Protein AF-A0AA39IAV8-F1 (afdb_monomer_lite)

pLDDT: mean 82.34, std 15.69, range [35.41, 95.0]

Radius of gyration: 22.96 Å; chains: 1; bounding box: 70×36×54 Å

Structure (mmCIF, N/CA/C/O backbone):
data_AF-A0AA39IAV8-F1
#
_entry.id   AF-A0AA39IAV8-F1
#
loop_
_atom_site.group_PDB
_atom_site.id
_atom_site.type_symbol
_atom_site.label_atom_id
_atom_site.label_alt_id
_atom_site.label_comp_id
_atom_site.label_asym_id
_atom_site.label_entity_id
_atom_site.label_seq_id
_atom_site.pdbx_PDB_ins_code
_atom_site.Cartn_x
_atom_site.Cartn_y
_atom_site.Cartn_z
_atom_site.occupancy
_atom_site.B_iso_or_equiv
_atom_site.auth_seq_id
_atom_site.auth_comp_id
_atom_site.auth_asym_id
_atom_site.auth_atom_id
_atom_site.pdbx_PDB_model_num
ATOM 1 N N . MET A 1 1 ? -59.162 -22.728 32.630 1.00 46.09 1 MET A N 1
ATOM 2 C CA . MET A 1 1 ? -57.953 -23.500 32.256 1.00 46.09 1 MET A CA 1
ATOM 3 C C . MET A 1 1 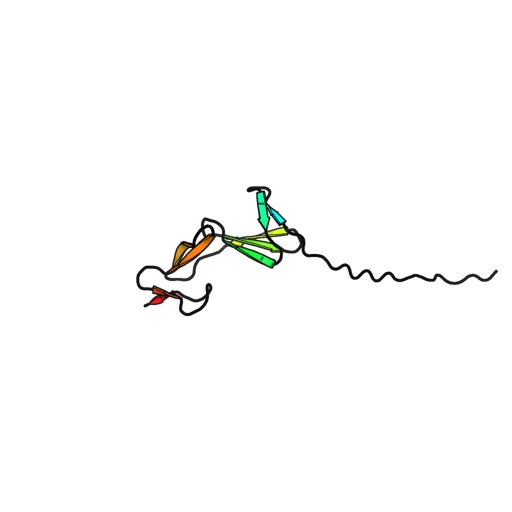? -57.952 -23.666 30.742 1.00 46.09 1 MET A C 1
ATOM 5 O O . MET A 1 1 ? -59.046 -23.744 30.200 1.00 46.09 1 MET A O 1
ATOM 9 N N . ASN A 1 2 ? -56.759 -23.684 30.124 1.00 35.41 2 ASN A N 1
ATOM 10 C CA . ASN A 1 2 ? -56.418 -23.626 28.679 1.00 35.41 2 ASN A CA 1
ATOM 11 C C . ASN A 1 2 ? -56.028 -22.193 28.265 1.00 35.41 2 ASN A C 1
ATOM 13 O O . ASN A 1 2 ? -56.894 -21.395 27.944 1.00 35.41 2 ASN A O 1
ATOM 17 N N . SER A 1 3 ? -54.793 -21.707 28.433 1.00 50.12 3 SER A N 1
ATOM 18 C CA . SER A 1 3 ? -53.444 -22.275 28.230 1.00 50.12 3 SER A CA 1
ATOM 19 C C . SER A 1 3 ? -53.125 -22.614 26.770 1.00 50.12 3 SER A C 1
ATOM 21 O O . SER A 1 3 ? -53.843 -23.404 26.167 1.00 50.12 3 SER A O 1
ATOM 23 N N . PHE A 1 4 ? -51.979 -22.083 26.313 1.00 48.44 4 PHE A N 1
ATOM 24 C CA . PHE A 1 4 ? -51.270 -22.282 25.034 1.00 48.44 4 PHE A CA 1
ATOM 25 C C . PHE A 1 4 ? -51.824 -21.485 23.834 1.00 48.44 4 PHE A C 1
ATOM 27 O O . PHE A 1 4 ? -53.003 -21.548 23.539 1.00 48.44 4 PHE A O 1
ATOM 34 N N . ALA A 1 5 ? -51.053 -20.715 23.068 1.00 49.31 5 ALA A N 1
ATOM 35 C CA . ALA A 1 5 ? -49.616 -20.505 23.050 1.00 49.31 5 ALA A CA 1
ATOM 36 C C . ALA A 1 5 ? -49.304 -19.165 22.361 1.00 49.31 5 ALA A C 1
ATOM 38 O O . ALA A 1 5 ? -49.856 -18.845 21.313 1.00 49.31 5 ALA A O 1
ATOM 39 N N . LEU A 1 6 ? -48.409 -18.408 22.999 1.00 46.72 6 LEU A N 1
ATOM 40 C CA . LEU A 1 6 ? -47.360 -17.582 22.405 1.00 46.72 6 LEU A CA 1
ATOM 41 C C . LEU A 1 6 ? -47.409 -17.396 20.873 1.00 46.72 6 LEU A C 1
ATOM 43 O O . LEU A 1 6 ? -46.846 -18.187 20.117 1.00 46.72 6 LEU A O 1
ATOM 47 N N . LEU A 1 7 ? -47.938 -16.252 20.436 1.00 50.97 7 LEU A N 1
ATOM 48 C CA . LEU A 1 7 ? -47.481 -15.602 19.209 1.00 50.97 7 LEU A CA 1
ATOM 49 C C . LEU A 1 7 ? -46.079 -15.040 19.479 1.00 50.97 7 LEU A C 1
ATOM 51 O O . LEU A 1 7 ? -45.910 -13.862 19.795 1.00 50.97 7 LEU A O 1
ATOM 55 N N . VAL A 1 8 ? -45.064 -15.904 19.395 1.00 53.25 8 VAL A N 1
ATOM 56 C CA . VAL A 1 8 ? -43.690 -15.457 19.165 1.00 53.25 8 VAL A CA 1
ATOM 57 C C . VAL A 1 8 ? -43.692 -14.851 17.768 1.00 53.25 8 VAL A C 1
ATOM 59 O O . VAL A 1 8 ? -43.543 -15.550 16.767 1.00 53.25 8 VAL A O 1
ATOM 62 N N . PHE A 1 9 ? -43.905 -13.537 17.700 1.00 51.09 9 PHE A N 1
ATOM 63 C CA . PHE A 1 9 ? -43.447 -12.743 16.574 1.00 51.09 9 PHE A CA 1
ATOM 64 C C . PHE A 1 9 ? -41.936 -12.922 16.533 1.00 51.09 9 PHE A C 1
ATOM 66 O O . PHE A 1 9 ? -41.183 -12.246 17.234 1.00 51.09 9 PHE A O 1
ATOM 73 N N . CYS A 1 10 ? -41.508 -13.914 15.757 1.00 47.22 10 CYS A N 1
ATOM 74 C CA . CYS A 1 10 ? -40.132 -14.090 15.362 1.00 47.22 10 CYS A CA 1
ATOM 75 C C . CYS A 1 10 ? -39.817 -12.883 14.481 1.00 47.22 10 CYS A C 1
ATOM 77 O O . CYS A 1 10 ? -39.962 -12.919 13.262 1.00 47.22 10 CYS A O 1
ATOM 79 N N . ALA A 1 11 ? -39.464 -11.774 15.128 1.00 53.00 11 ALA A N 1
ATOM 80 C CA . ALA A 1 11 ? -38.735 -10.694 14.512 1.00 53.00 11 ALA A CA 1
ATOM 81 C C . ALA A 1 11 ? -37.401 -11.306 14.088 1.00 53.00 11 ALA A C 1
ATOM 83 O O . ALA A 1 11 ? -36.409 -11.259 14.811 1.00 53.00 11 ALA A O 1
ATOM 84 N N . THR A 1 12 ? -37.389 -11.944 12.920 1.00 56.91 12 THR A N 1
ATOM 85 C CA . THR A 1 12 ? -36.168 -12.187 12.172 1.00 56.91 12 THR A CA 1
ATOM 86 C C . THR A 1 12 ? -35.694 -10.813 11.720 1.00 56.91 12 THR A C 1
ATOM 88 O O . THR A 1 12 ? -35.853 -10.429 10.562 1.00 56.91 12 THR A O 1
ATOM 91 N N . LEU A 1 13 ? -35.160 -10.027 12.663 1.00 54.69 13 LEU A N 1
ATOM 92 C CA . LEU A 1 13 ? -34.184 -9.017 12.321 1.00 54.69 13 LEU A CA 1
ATOM 93 C C . LEU A 1 13 ? -33.053 -9.816 11.686 1.00 54.69 13 LEU A C 1
ATOM 95 O O . LEU A 1 13 ? -32.227 -10.417 12.371 1.00 54.69 13 LEU A O 1
ATOM 99 N N . ALA A 1 14 ? -33.057 -9.855 10.357 1.00 57.62 14 ALA A N 1
ATOM 100 C CA . ALA A 1 14 ? -31.819 -9.920 9.624 1.00 57.62 14 ALA A CA 1
ATOM 101 C C . ALA A 1 14 ? -30.969 -8.791 10.207 1.00 57.62 14 ALA A C 1
ATOM 103 O O . ALA A 1 14 ? -31.221 -7.612 9.952 1.00 57.62 14 ALA A O 1
ATOM 104 N N . VAL A 1 15 ? -30.043 -9.143 11.097 1.00 56.44 15 VAL A N 1
ATOM 105 C CA . VAL A 1 15 ? -28.994 -8.229 11.514 1.00 56.44 15 VAL A CA 1
ATOM 106 C C . VAL A 1 15 ? -28.161 -8.064 10.256 1.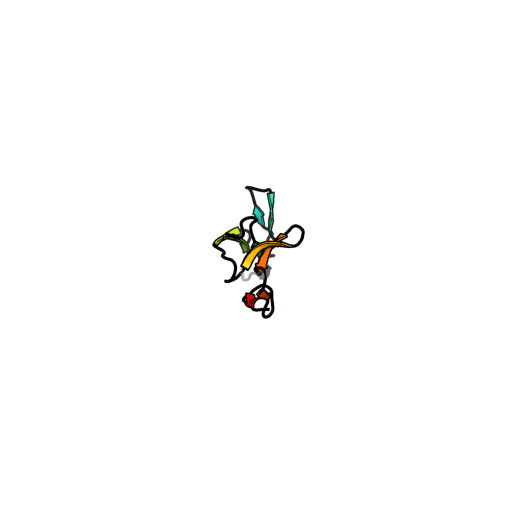00 56.44 15 VAL A C 1
ATOM 108 O O . VAL A 1 15 ? -27.258 -8.847 9.978 1.00 56.44 15 VAL A O 1
ATOM 111 N N . PHE A 1 16 ? -28.539 -7.091 9.431 1.00 53.56 16 PHE A N 1
ATOM 112 C CA . PHE A 1 16 ? -27.629 -6.508 8.472 1.00 53.56 16 PHE A CA 1
ATOM 113 C C . PHE A 1 16 ? -26.501 -5.961 9.334 1.00 53.56 16 PHE A C 1
ATOM 115 O O . PHE A 1 16 ? -26.643 -4.907 9.955 1.00 53.56 16 PHE A O 1
ATOM 122 N N . VAL A 1 17 ? -25.424 -6.735 9.469 1.00 59.09 17 VAL A N 1
ATOM 123 C CA . VAL A 1 17 ? -24.182 -6.252 10.057 1.00 59.09 17 VAL A CA 1
ATOM 124 C C . VAL A 1 17 ? -23.696 -5.203 9.070 1.00 59.09 17 VAL A C 1
ATOM 126 O O . VAL A 1 17 ? -23.022 -5.509 8.091 1.00 59.09 17 VAL A O 1
ATOM 129 N N . ALA A 1 18 ? -24.173 -3.970 9.239 1.00 61.06 18 ALA A N 1
ATOM 130 C CA . ALA A 1 18 ? -23.667 -2.835 8.502 1.00 61.06 18 ALA A CA 1
ATOM 131 C C . ALA A 1 18 ? -22.180 -2.796 8.829 1.00 61.06 18 ALA A C 1
ATOM 133 O O . ALA A 1 18 ? -21.813 -2.599 9.987 1.00 61.06 18 ALA A O 1
ATOM 134 N N . ALA A 1 19 ? -21.343 -3.090 7.837 1.00 72.25 19 ALA A N 1
ATOM 135 C CA . ALA A 1 19 ? -19.909 -3.106 8.031 1.00 72.25 19 ALA A CA 1
ATOM 136 C C . ALA A 1 19 ? -19.507 -1.726 8.581 1.00 72.25 19 ALA A C 1
ATOM 138 O O . ALA A 1 19 ? -19.792 -0.695 7.967 1.00 72.25 19 ALA A O 1
ATOM 139 N N . THR A 1 20 ? -18.963 -1.692 9.796 1.00 84.94 20 THR A N 1
ATOM 140 C CA . THR A 1 20 ? -18.708 -0.438 10.508 1.00 84.94 20 THR A CA 1
ATOM 141 C C . THR A 1 20 ? -17.340 0.109 10.112 1.00 84.94 20 THR A C 1
ATOM 143 O O . THR A 1 20 ? -16.371 -0.651 10.063 1.00 84.94 20 THR A O 1
ATOM 146 N N . PRO A 1 21 ? -17.226 1.412 9.793 1.00 91.31 21 PRO A N 1
ATOM 147 C CA . PRO A 1 21 ? -15.938 2.010 9.479 1.00 91.31 21 PRO A CA 1
ATOM 148 C C . PRO A 1 21 ? -15.034 1.992 10.712 1.00 91.31 21 PRO A C 1
ATOM 150 O O . PRO A 1 21 ? -15.485 2.193 11.842 1.00 91.31 21 PRO A O 1
ATOM 153 N N . CYS A 1 22 ? -13.741 1.798 10.490 1.00 93.75 22 CYS A N 1
ATOM 154 C CA . CYS A 1 22 ? -12.759 1.711 11.558 1.00 93.75 22 CYS A CA 1
ATOM 155 C C . CYS A 1 22 ? -12.045 3.049 11.725 1.00 93.75 22 CYS A C 1
ATOM 157 O O . CYS A 1 22 ? -11.549 3.602 10.746 1.00 93.75 22 CYS A O 1
ATOM 159 N N . LYS A 1 23 ? -11.921 3.557 12.953 1.00 93.88 23 LYS A N 1
ATOM 160 C CA . LYS A 1 23 ? -11.080 4.725 13.249 1.00 93.88 23 LYS A CA 1
ATOM 161 C C . LYS A 1 23 ? -9.761 4.271 13.863 1.00 93.88 23 LYS A C 1
ATOM 163 O O . LYS A 1 23 ? -9.753 3.622 14.904 1.00 93.88 23 LYS A O 1
ATOM 168 N N . ASP A 1 24 ? -8.656 4.628 13.226 1.00 90.25 24 ASP A N 1
ATOM 169 C CA . ASP A 1 24 ? -7.314 4.339 13.716 1.00 90.25 24 ASP A CA 1
ATOM 170 C C . ASP A 1 24 ? -6.980 5.261 14.891 1.00 90.25 24 ASP A C 1
ATOM 172 O O . ASP A 1 24 ? -6.979 6.488 14.765 1.00 90.25 24 ASP A O 1
ATOM 176 N N . ALA A 1 25 ? -6.710 4.668 16.051 1.00 89.19 25 ALA A N 1
ATOM 177 C CA . ALA A 1 25 ? -6.385 5.412 17.261 1.00 89.19 25 ALA A CA 1
ATOM 178 C C . ALA A 1 25 ? -5.031 6.137 17.171 1.00 89.19 25 ALA A C 1
ATOM 180 O O . ALA A 1 25 ? -4.838 7.143 17.849 1.00 89.19 25 ALA A O 1
ATOM 181 N N . SER A 1 26 ? -4.100 5.656 16.341 1.00 86.75 26 SER A N 1
ATOM 182 C CA . SER A 1 26 ? -2.741 6.198 16.251 1.00 86.75 26 SER A CA 1
ATOM 183 C C . SER A 1 26 ? -2.654 7.460 15.397 1.00 86.75 26 SER A C 1
ATOM 185 O O . SER A 1 26 ? -1.841 8.334 15.683 1.00 86.75 26 SER A O 1
ATOM 187 N N . ASN A 1 27 ? -3.461 7.564 14.338 1.00 86.00 27 ASN A N 1
ATOM 188 C CA . ASN A 1 27 ? -3.392 8.684 13.386 1.00 86.00 27 ASN A CA 1
ATOM 189 C C . ASN A 1 27 ? -4.749 9.364 13.123 1.00 86.00 27 ASN A C 1
ATOM 191 O O . ASN A 1 27 ? -4.815 10.328 12.362 1.00 86.00 27 ASN A O 1
ATOM 195 N N . GLY A 1 28 ? -5.835 8.870 13.723 1.00 89.44 28 GLY A N 1
ATOM 196 C CA . GLY A 1 28 ? -7.183 9.412 13.571 1.00 89.44 28 GLY A CA 1
ATOM 197 C C . GLY A 1 28 ? -7.845 9.151 12.214 1.00 89.44 28 GLY A C 1
ATOM 198 O O . GLY A 1 28 ? -8.982 9.591 12.026 1.00 89.44 28 GLY A O 1
ATOM 199 N N . ARG A 1 29 ? -7.181 8.454 11.277 1.00 89.25 29 ARG A N 1
ATOM 200 C CA . ARG A 1 29 ? -7.741 8.128 9.958 1.00 89.25 29 ARG A CA 1
ATOM 201 C C . ARG A 1 29 ? -8.920 7.172 10.103 1.00 89.25 29 ARG A C 1
ATOM 203 O O . ARG A 1 29 ? -8.931 6.296 10.963 1.00 89.25 29 ARG A O 1
ATOM 210 N N . VAL A 1 30 ? -9.908 7.342 9.229 1.00 92.25 30 VAL A N 1
ATOM 211 C CA . VAL A 1 30 ? -11.074 6.461 9.144 1.00 92.25 30 VAL A CA 1
ATOM 212 C C . VAL A 1 30 ? -10.928 5.573 7.914 1.00 92.25 30 VAL A C 1
ATOM 214 O O . VAL A 1 30 ? -10.802 6.074 6.797 1.00 92.25 30 VAL A O 1
ATOM 217 N N . TYR A 1 31 ? -10.944 4.264 8.129 1.00 92.25 31 TYR A N 1
ATOM 218 C CA . TYR A 1 31 ? -10.854 3.237 7.103 1.00 92.25 31 TYR A CA 1
ATOM 219 C C . TYR A 1 31 ? -12.240 2.679 6.805 1.00 92.25 31 TYR A C 1
ATOM 221 O O . TYR A 1 31 ? -12.962 2.256 7.712 1.00 92.25 31 TYR A O 1
ATOM 229 N N . GLN A 1 32 ? -12.609 2.684 5.526 1.00 92.69 32 GLN A N 1
ATOM 230 C CA . GLN A 1 32 ? -13.881 2.129 5.087 1.00 92.69 32 GLN A CA 1
ATOM 231 C C . GLN A 1 32 ? -13.835 0.597 5.117 1.00 92.69 32 GLN A C 1
ATOM 233 O O . GLN A 1 32 ? -12.796 0.013 4.789 1.00 92.69 32 GLN A O 1
ATOM 238 N N . PRO A 1 33 ? -14.941 -0.062 5.492 1.00 91.75 33 PRO A N 1
ATOM 239 C CA . PRO A 1 33 ? -14.999 -1.514 5.512 1.00 91.75 33 PRO A CA 1
ATOM 240 C C . PRO A 1 33 ? -14.775 -2.107 4.120 1.00 91.75 33 PRO A C 1
ATOM 242 O O . PRO A 1 33 ? -15.305 -1.601 3.131 1.00 91.75 33 PRO A O 1
ATOM 245 N N . GLY A 1 34 ? -13.998 -3.187 4.044 1.00 87.31 34 GLY A N 1
ATOM 246 C CA . GLY A 1 34 ? -13.716 -3.895 2.789 1.00 87.31 34 GLY A CA 1
ATOM 247 C C . GLY A 1 34 ? -12.733 -3.186 1.850 1.00 87.31 34 GLY A C 1
ATOM 248 O O . GLY A 1 34 ? -12.431 -3.716 0.783 1.00 87.31 34 GLY A O 1
ATOM 249 N 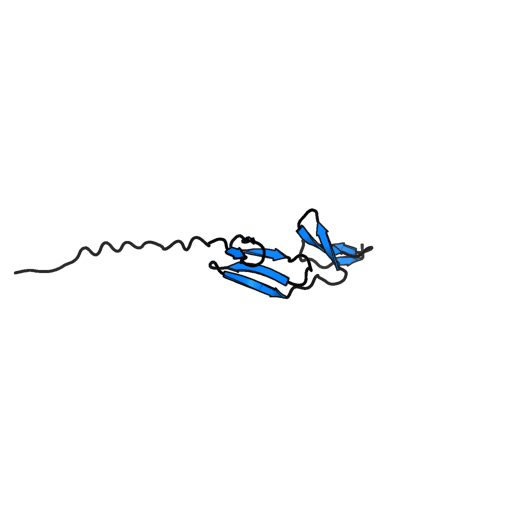N . VAL A 1 35 ? -12.202 -2.022 2.236 1.00 89.62 35 VAL A N 1
ATOM 250 C CA . VAL A 1 35 ? -11.178 -1.292 1.477 1.00 89.62 35 VAL A CA 1
ATOM 251 C C . VAL A 1 35 ? -9.822 -1.461 2.154 1.00 89.62 35 VAL A C 1
ATOM 253 O O . VAL A 1 35 ? -9.701 -1.339 3.377 1.00 89.62 35 VAL A O 1
ATOM 256 N N . SER A 1 36 ? -8.791 -1.730 1.354 1.00 90.00 36 SER A N 1
ATOM 257 C CA . SER A 1 36 ? -7.401 -1.746 1.800 1.00 90.00 36 SER A CA 1
ATOM 258 C C . SER A 1 36 ? -6.705 -0.427 1.465 1.00 90.00 36 SER A C 1
ATOM 260 O O . SER A 1 36 ? -6.919 0.181 0.418 1.00 90.00 36 SER A O 1
ATOM 262 N N . TYR A 1 37 ? -5.859 0.019 2.382 1.00 90.31 37 TYR A N 1
ATOM 263 C CA . TYR A 1 37 ? -5.134 1.275 2.314 1.00 90.31 37 TYR A CA 1
ATOM 264 C C . TYR A 1 37 ? -3.653 0.984 2.462 1.00 90.31 37 TYR A C 1
ATOM 266 O O . TYR A 1 37 ? -3.226 0.400 3.460 1.00 90.31 37 TYR A O 1
ATOM 274 N N . LEU A 1 38 ? -2.868 1.397 1.474 1.00 91.44 38 LEU A N 1
ATOM 275 C CA . LEU A 1 38 ? -1.421 1.304 1.552 1.00 91.44 38 LEU A CA 1
ATOM 276 C C . LEU A 1 38 ? -0.887 2.362 2.518 1.00 91.44 38 LEU A C 1
ATOM 278 O O . LEU A 1 38 ? -1.347 3.506 2.519 1.00 91.44 38 LEU A O 1
ATOM 282 N N . MET A 1 39 ? 0.048 1.962 3.374 1.00 90.50 39 MET A N 1
ATOM 283 C CA . MET A 1 39 ? 0.720 2.871 4.296 1.00 90.50 39 MET A CA 1
ATOM 284 C C . MET A 1 39 ? 1.830 3.652 3.587 1.00 90.50 39 MET A C 1
ATOM 286 O O . MET A 1 39 ? 2.301 3.259 2.522 1.00 90.50 39 MET A O 1
ATOM 290 N N . ASP A 1 40 ? 2.229 4.785 4.169 1.00 86.06 40 ASP A N 1
ATOM 291 C CA . ASP A 1 40 ? 3.118 5.763 3.520 1.00 86.06 40 ASP A CA 1
ATOM 292 C C . ASP A 1 40 ? 4.520 5.217 3.193 1.00 86.06 40 ASP A C 1
ATOM 294 O O . ASP A 1 40 ? 5.211 5.786 2.352 1.00 86.06 40 ASP A O 1
ATOM 298 N N . ASP A 1 41 ? 4.930 4.127 3.842 1.00 85.12 41 ASP A N 1
ATOM 299 C CA . ASP A 1 41 ? 6.188 3.411 3.614 1.00 85.12 41 ASP 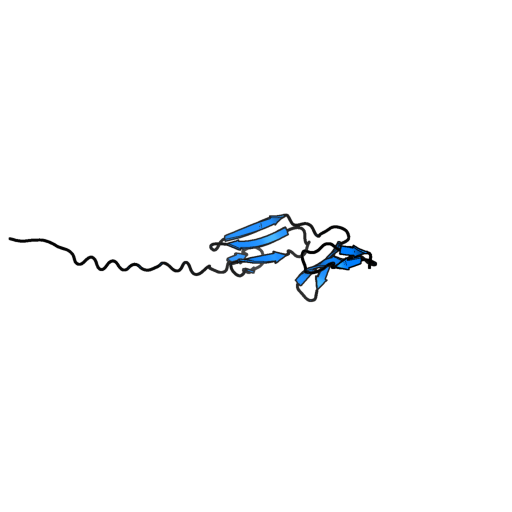A CA 1
ATOM 300 C C . ASP A 1 41 ? 6.074 2.285 2.569 1.00 85.12 41 ASP A C 1
ATOM 302 O O . ASP A 1 41 ? 7.060 1.613 2.271 1.00 85.12 41 ASP A O 1
ATOM 306 N N . CYS A 1 42 ? 4.871 2.050 2.031 1.00 88.31 42 CYS A N 1
ATOM 307 C CA . CYS A 1 42 ? 4.505 0.887 1.222 1.00 88.31 42 CYS A CA 1
ATOM 308 C C . CYS A 1 42 ? 4.945 -0.463 1.821 1.00 88.31 42 CYS A C 1
ATOM 310 O O . CYS A 1 42 ? 5.084 -1.437 1.081 1.00 88.31 42 CYS A O 1
ATOM 312 N N . GLY A 1 43 ? 5.175 -0.528 3.135 1.00 91.12 43 GLY A N 1
ATOM 313 C CA . GLY A 1 43 ? 5.599 -1.737 3.841 1.00 91.12 43 GLY A CA 1
ATOM 314 C C . GLY A 1 43 ? 4.425 -2.506 4.438 1.00 91.12 43 GLY A C 1
ATOM 315 O O . GLY A 1 43 ? 4.565 -3.660 4.844 1.00 91.12 43 GLY A O 1
ATOM 316 N N . SER A 1 44 ? 3.250 -1.875 4.501 1.00 93.12 44 SER A N 1
ATOM 317 C CA . SER A 1 44 ? 2.049 -2.490 5.050 1.00 93.12 44 SER A CA 1
ATOM 318 C C . SER A 1 44 ? 0.760 -1.990 4.402 1.00 93.12 44 SER A C 1
ATOM 320 O O . SER A 1 44 ? 0.653 -0.844 3.962 1.00 93.12 44 SER A O 1
ATOM 322 N N . LEU A 1 45 ? -0.236 -2.871 4.367 1.00 92.69 45 LEU A N 1
ATOM 323 C CA . LEU A 1 45 ? -1.623 -2.569 4.038 1.00 92.69 45 LEU A CA 1
ATOM 324 C C . LEU A 1 45 ? -2.451 -2.585 5.318 1.00 92.69 45 LEU A C 1
ATOM 326 O O . LEU A 1 45 ? -2.335 -3.509 6.124 1.00 92.69 45 LEU A O 1
ATOM 330 N N . LYS A 1 46 ? -3.333 -1.601 5.469 1.00 93.12 46 LYS A N 1
ATOM 331 C CA . LYS A 1 46 ? -4.380 -1.604 6.489 1.00 93.12 46 LYS A CA 1
ATOM 332 C C . LYS A 1 46 ? -5.736 -1.834 5.849 1.00 93.12 46 LYS A C 1
ATOM 334 O O . LYS A 1 46 ? -6.065 -1.176 4.869 1.00 93.12 46 LYS A O 1
ATOM 339 N N . ALA A 1 47 ? -6.530 -2.735 6.406 1.00 93.06 47 ALA A N 1
ATOM 340 C CA . ALA A 1 47 ? -7.906 -2.963 5.983 1.00 93.06 47 ALA A CA 1
ATOM 341 C C . ALA A 1 47 ? -8.837 -2.925 7.195 1.00 93.06 47 ALA A C 1
ATOM 343 O O . ALA A 1 47 ? -8.469 -3.380 8.278 1.00 93.06 47 ALA A O 1
ATOM 344 N N . CYS A 1 48 ? -10.036 -2.380 7.007 1.00 94.00 48 CYS A N 1
ATOM 345 C CA . CYS A 1 48 ? -11.101 -2.452 8.000 1.00 94.00 48 CYS A CA 1
ATOM 346 C C . CYS A 1 48 ? -12.017 -3.632 7.668 1.00 94.00 48 CYS A C 1
ATOM 348 O O . CYS A 1 48 ? -12.629 -3.651 6.597 1.00 94.00 48 CYS A O 1
ATOM 350 N N . LEU A 1 49 ? -12.103 -4.609 8.567 1.00 90.75 49 LEU A N 1
ATOM 351 C CA . LEU A 1 49 ? -12.971 -5.781 8.440 1.00 90.75 49 LEU A CA 1
ATOM 352 C C . LEU A 1 49 ? -13.707 -5.968 9.768 1.00 90.75 49 LEU A C 1
ATOM 354 O O . LEU A 1 49 ? -13.077 -5.966 10.821 1.00 90.75 49 LEU A O 1
ATOM 358 N N . ASP A 1 50 ? -15.036 -6.063 9.722 1.00 87.19 50 ASP A N 1
ATOM 359 C CA . ASP A 1 50 ? -15.897 -6.263 10.900 1.00 87.19 50 ASP A CA 1
ATOM 360 C C . ASP A 1 50 ? -15.621 -5.289 12.065 1.00 87.19 50 ASP A C 1
ATOM 362 O O . ASP A 1 50 ? -15.622 -5.656 13.240 1.00 87.19 50 ASP A O 1
ATOM 366 N N . GLY A 1 51 ? -15.354 -4.018 11.738 1.00 87.25 51 GLY A N 1
ATOM 367 C CA . GLY A 1 51 ? -15.063 -2.970 12.721 1.00 87.25 51 GLY A CA 1
ATOM 368 C C . GLY A 1 51 ? -13.666 -3.046 13.348 1.00 87.25 51 GLY A C 1
ATOM 369 O O . GLY A 1 51 ? -13.375 -2.292 14.279 1.00 87.25 51 GLY A O 1
ATOM 370 N N . GLN A 1 52 ? -12.788 -3.916 12.843 1.00 90.62 52 GLN A N 1
ATOM 371 C CA . GLN A 1 52 ? -11.405 -4.069 13.293 1.00 90.62 52 GLN A CA 1
ATOM 372 C C . GLN A 1 52 ? -10.407 -3.695 12.191 1.00 90.62 52 GLN A C 1
ATOM 374 O O . GLN A 1 52 ? -10.618 -3.962 11.007 1.00 90.62 52 GLN A O 1
ATOM 379 N N . ILE A 1 53 ? -9.294 -3.067 12.587 1.00 93.31 53 ILE A N 1
ATOM 380 C CA . ILE A 1 53 ? -8.197 -2.719 11.676 1.00 93.31 53 ILE A CA 1
ATOM 381 C C . ILE A 1 53 ? -7.202 -3.871 11.646 1.00 93.31 53 ILE A C 1
ATOM 383 O O . ILE A 1 53 ? -6.538 -4.156 12.642 1.00 93.31 53 ILE A O 1
ATOM 387 N N . PHE A 1 54 ? -7.039 -4.470 10.475 1.00 93.50 54 PHE A N 1
ATOM 388 C CA . PHE A 1 54 ? -6.013 -5.464 10.203 1.00 93.50 54 PHE A CA 1
ATOM 389 C C . PHE A 1 54 ? -4.849 -4.800 9.487 1.00 93.50 54 PHE A C 1
ATOM 391 O O . PHE A 1 54 ? -5.051 -4.069 8.520 1.00 93.50 54 PHE A O 1
ATOM 398 N N . THR A 1 55 ? -3.631 -5.061 9.957 1.00 94.06 55 THR A N 1
ATOM 399 C CA . THR A 1 55 ? -2.401 -4.621 9.293 1.00 94.06 55 THR A CA 1
ATOM 400 C C . THR A 1 55 ? -1.687 -5.846 8.745 1.00 94.06 55 THR A C 1
ATOM 402 O O . THR A 1 55 ? -1.441 -6.797 9.483 1.00 94.06 55 THR A O 1
ATOM 405 N N . MET A 1 56 ? -1.360 -5.824 7.460 1.00 93.38 56 MET A N 1
ATOM 406 C CA . MET A 1 56 ? -0.652 -6.901 6.775 1.00 93.38 56 MET A CA 1
ATOM 407 C C . MET A 1 56 ? 0.637 -6.352 6.169 1.00 93.38 56 MET A C 1
ATOM 409 O O . MET A 1 56 ? 0.622 -5.223 5.674 1.00 93.38 56 MET A O 1
ATOM 413 N N . PRO A 1 57 ? 1.744 -7.113 6.180 1.00 93.25 57 PRO A N 1
ATOM 414 C CA . PRO A 1 57 ? 2.939 -6.722 5.451 1.00 93.25 57 PRO A CA 1
ATOM 415 C C . PRO A 1 57 ? 2.622 -6.637 3.958 1.00 93.25 57 PRO A C 1
ATOM 417 O O . PRO A 1 57 ? 1.838 -7.424 3.423 1.00 93.25 57 PRO A O 1
ATOM 420 N N . TYR A 1 58 ? 3.236 -5.674 3.287 1.00 91.75 58 TYR A N 1
ATOM 421 C CA . TYR A 1 58 ? 3.077 -5.471 1.860 1.00 91.75 58 TYR A CA 1
ATOM 422 C C . TYR A 1 58 ? 4.422 -5.142 1.230 1.00 91.75 58 TYR A C 1
ATOM 424 O O . TYR A 1 58 ? 5.264 -4.478 1.830 1.00 91.75 58 TYR A O 1
ATOM 432 N N . GLN A 1 59 ? 4.616 -5.625 0.009 1.00 90.69 59 GLN A N 1
ATOM 433 C CA . GLN A 1 59 ? 5.794 -5.337 -0.786 1.00 90.69 59 GLN A CA 1
ATOM 434 C C . GLN A 1 59 ? 5.351 -5.046 -2.213 1.00 90.69 59 GLN A C 1
ATOM 436 O O . GLN A 1 59 ? 4.567 -5.790 -2.802 1.00 90.69 59 GLN A O 1
ATOM 441 N N . CYS A 1 60 ? 5.871 -3.958 -2.771 1.00 89.69 60 CYS A N 1
ATOM 442 C CA . CYS A 1 60 ? 5.639 -3.619 -4.163 1.00 89.69 60 CYS A CA 1
ATOM 443 C C . CYS A 1 60 ? 6.178 -4.703 -5.110 1.00 89.69 60 CYS A C 1
ATOM 445 O O . CYS A 1 60 ? 7.168 -5.378 -4.820 1.00 89.69 60 CYS A O 1
ATOM 447 N N . VAL A 1 61 ? 5.528 -4.850 -6.267 1.00 90.31 61 VAL A N 1
ATOM 448 C CA . VAL A 1 61 ? 5.924 -5.818 -7.299 1.00 90.31 61 VAL A CA 1
ATOM 449 C C . VAL A 1 61 ? 7.369 -5.580 -7.777 1.00 90.31 61 VAL A C 1
ATOM 451 O O . VAL A 1 61 ? 7.871 -4.454 -7.700 1.00 90.31 61 VAL A O 1
ATOM 454 N N . PRO A 1 62 ? 8.068 -6.595 -8.314 1.00 91.56 62 PRO A N 1
ATOM 455 C CA . PRO A 1 62 ? 9.407 -6.402 -8.867 1.00 91.56 62 PRO A CA 1
ATOM 456 C C . PRO A 1 62 ? 9.471 -5.274 -9.910 1.00 91.56 62 PRO A C 1
ATOM 458 O O . PRO A 1 62 ? 8.515 -5.035 -10.648 1.00 91.56 62 PRO A O 1
ATOM 461 N N . ASN A 1 63 ? 10.623 -4.600 -9.985 1.00 93.62 63 ASN A N 1
ATOM 462 C CA . ASN A 1 63 ? 10.863 -3.425 -10.839 1.00 93.62 63 ASN A CA 1
ATOM 463 C C . ASN A 1 63 ? 9.957 -2.221 -10.535 1.00 93.62 63 ASN A C 1
ATOM 465 O O . ASN A 1 63 ? 9.701 -1.391 -11.411 1.00 93.62 63 ASN A O 1
ATOM 469 N N . SER A 1 64 ? 9.490 -2.109 -9.294 1.00 92.75 64 SER A N 1
ATOM 470 C CA . SER A 1 64 ? 8.782 -0.937 -8.791 1.00 92.75 64 SER A CA 1
ATOM 471 C C . SER A 1 64 ? 9.351 -0.487 -7.447 1.00 92.75 64 SER A C 1
ATOM 473 O O . SER A 1 64 ? 10.067 -1.236 -6.779 1.00 92.75 64 SER A O 1
ATOM 475 N N . HIS A 1 65 ? 9.056 0.752 -7.073 1.00 91.62 65 HIS A N 1
ATOM 476 C CA . HIS A 1 65 ? 9.421 1.342 -5.791 1.00 91.62 65 HIS A CA 1
ATOM 477 C C . HIS A 1 65 ? 8.199 2.000 -5.148 1.00 91.62 65 HIS A C 1
ATOM 479 O O . HIS A 1 65 ? 7.197 2.281 -5.814 1.00 91.62 65 HIS A O 1
ATOM 485 N N . CYS A 1 66 ? 8.287 2.243 -3.840 1.00 91.88 66 CYS A N 1
ATOM 486 C CA . CYS A 1 66 ? 7.288 3.039 -3.145 1.00 91.88 66 CYS A CA 1
ATOM 487 C C . CYS A 1 66 ? 7.367 4.485 -3.631 1.00 91.88 66 CYS A C 1
ATOM 489 O O . CYS A 1 66 ? 8.408 5.133 -3.518 1.00 91.88 66 CYS A O 1
ATOM 491 N N . GLY A 1 67 ? 6.266 4.977 -4.174 1.00 90.69 67 GLY A N 1
ATOM 492 C CA . GLY A 1 67 ? 6.102 6.360 -4.580 1.00 90.69 67 GLY A CA 1
ATOM 493 C C . GLY A 1 67 ? 4.755 6.890 -4.115 1.00 90.69 67 GLY A C 1
ATOM 494 O O . GLY A 1 67 ? 4.089 6.321 -3.247 1.00 90.69 67 GLY A O 1
ATOM 495 N N . ARG A 1 68 ? 4.340 8.008 -4.702 1.00 87.50 68 ARG A N 1
ATOM 496 C CA . ARG A 1 68 ? 3.033 8.612 -4.449 1.00 87.50 68 ARG A CA 1
ATOM 497 C C . ARG A 1 68 ? 2.394 9.003 -5.768 1.00 87.50 68 ARG A C 1
ATOM 499 O O . ARG A 1 68 ? 3.069 9.553 -6.635 1.00 87.50 68 ARG A O 1
ATOM 506 N N . GLU A 1 69 ? 1.096 8.761 -5.881 1.00 79.12 69 GLU A N 1
ATOM 507 C CA . GLU A 1 69 ? 0.257 9.349 -6.921 1.00 79.12 69 GLU A CA 1
ATOM 508 C C . GLU A 1 69 ? -0.716 10.309 -6.229 1.00 79.12 69 GLU A C 1
ATOM 510 O O . GLU A 1 69 ? -1.615 9.914 -5.484 1.00 79.12 69 GLU A O 1
ATOM 515 N N . GLY A 1 70 ? -0.450 11.610 -6.374 1.00 83.50 70 GLY A N 1
ATOM 516 C CA . GLY A 1 70 ? -1.123 12.642 -5.590 1.00 83.50 70 GLY A CA 1
ATOM 517 C C . GLY A 1 70 ? -0.849 12.495 -4.087 1.00 83.50 70 GLY A C 1
ATOM 518 O O . GLY A 1 70 ? 0.299 12.538 -3.646 1.00 83.50 70 GLY A O 1
ATOM 519 N N . ALA A 1 71 ? -1.916 12.349 -3.297 1.00 83.50 71 ALA A N 1
ATOM 520 C CA . ALA A 1 71 ? -1.842 12.237 -1.838 1.00 83.50 71 ALA A CA 1
ATOM 521 C C . ALA A 1 71 ? -1.721 10.791 -1.325 1.00 83.50 71 ALA A C 1
ATOM 523 O O . ALA A 1 71 ? -1.525 10.594 -0.125 1.00 83.50 71 ALA A O 1
ATOM 524 N N . PHE A 1 72 ? -1.852 9.790 -2.200 1.00 83.31 72 PHE A N 1
ATOM 525 C CA . PHE A 1 72 ? -1.902 8.387 -1.797 1.00 83.31 72 PHE A CA 1
ATOM 526 C C . PHE A 1 72 ? -0.578 7.676 -2.103 1.00 83.31 72 PHE A C 1
ATOM 528 O O . PHE A 1 72 ? -0.034 7.837 -3.203 1.00 83.31 72 PHE A O 1
ATOM 535 N N . PRO A 1 73 ? -0.035 6.896 -1.151 1.00 89.25 73 PRO A N 1
ATOM 536 C CA . PRO A 1 73 ? 1.119 6.051 -1.421 1.00 89.25 73 PRO A CA 1
ATOM 537 C C . PRO A 1 73 ? 0.741 4.951 -2.414 1.00 89.25 73 PRO A C 1
ATOM 539 O O . PRO A 1 73 ? -0.341 4.365 -2.327 1.00 89.25 73 PRO A O 1
ATOM 542 N N . MET A 1 74 ? 1.638 4.663 -3.356 1.00 89.50 74 MET A N 1
ATOM 543 C CA . MET A 1 74 ? 1.446 3.585 -4.322 1.00 89.50 74 MET A CA 1
ATOM 544 C C . MET A 1 74 ? 2.762 3.014 -4.849 1.00 89.50 74 MET A C 1
ATOM 546 O O . MET A 1 74 ? 3.812 3.646 -4.766 1.00 89.50 74 MET A O 1
ATOM 550 N N . CYS A 1 75 ? 2.690 1.836 -5.468 1.00 90.06 75 CYS A N 1
ATOM 551 C CA . CYS A 1 75 ? 3.827 1.253 -6.174 1.00 90.06 75 CYS A CA 1
ATOM 552 C C . CYS A 1 75 ? 3.955 1.840 -7.583 1.00 90.06 75 CYS A C 1
ATOM 554 O O . CYS A 1 75 ? 3.045 1.714 -8.413 1.00 90.06 75 CYS A O 1
ATOM 556 N N . VAL A 1 76 ? 5.106 2.453 -7.854 1.00 91.06 76 VAL A N 1
ATOM 557 C CA . VAL A 1 76 ? 5.432 3.101 -9.129 1.00 91.06 76 VAL A CA 1
ATOM 558 C C . VAL A 1 76 ? 6.518 2.295 -9.833 1.00 91.06 76 VAL A C 1
ATOM 560 O O . VAL A 1 76 ? 7.524 1.940 -9.220 1.00 91.06 76 VAL A O 1
ATOM 563 N N . CYS A 1 77 ? 6.333 1.991 -11.121 1.00 93.31 77 CYS A N 1
ATOM 564 C CA . CYS A 1 77 ? 7.355 1.288 -11.896 1.00 93.31 77 CYS A CA 1
ATOM 565 C C . CYS A 1 77 ? 8.645 2.113 -11.986 1.00 93.31 77 CYS A C 1
ATOM 567 O O . CYS A 1 77 ? 8.615 3.334 -12.143 1.00 93.31 77 CYS A O 1
ATOM 569 N N . ASN A 1 78 ? 9.784 1.430 -11.909 1.00 94.19 78 ASN A N 1
ATOM 570 C CA . ASN A 1 78 ? 11.092 2.046 -12.090 1.00 94.19 78 ASN A CA 1
ATOM 571 C C . ASN A 1 78 ? 11.250 2.587 -13.519 1.00 94.19 78 ASN A C 1
ATOM 573 O O . ASN A 1 78 ? 10.579 2.140 -14.452 1.00 94.19 78 ASN A O 1
ATOM 577 N N . ALA A 1 79 ? 12.182 3.524 -13.706 1.00 93.69 79 ALA A N 1
ATOM 578 C CA . ALA A 1 79 ? 12.491 4.069 -15.025 1.00 93.69 79 ALA A CA 1
ATOM 579 C C . ALA A 1 79 ? 12.818 2.948 -16.033 1.00 93.69 79 ALA A C 1
ATOM 581 O O . ALA A 1 79 ? 13.595 2.039 -15.740 1.00 93.69 79 ALA A O 1
ATOM 582 N N . GLY A 1 80 ? 12.211 3.015 -17.222 1.00 94.19 80 GLY A N 1
ATOM 583 C CA . GLY A 1 80 ? 12.344 1.986 -18.261 1.00 94.19 80 GLY A CA 1
ATOM 584 C C . GLY A 1 80 ? 11.390 0.792 -18.123 1.00 94.19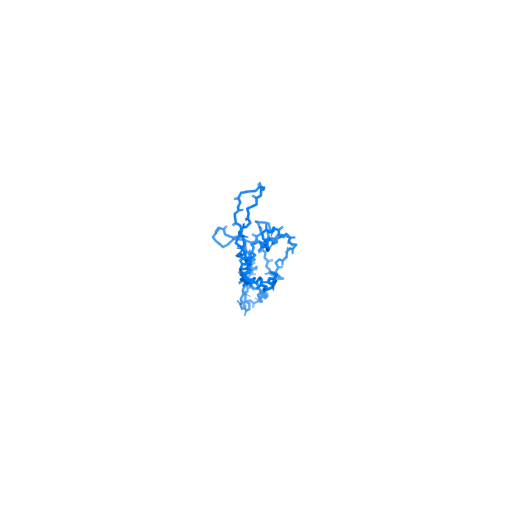 80 GLY A C 1
ATOM 585 O O . GLY A 1 80 ? 11.477 -0.138 -18.926 1.00 94.19 80 GLY A O 1
ATOM 586 N N . PHE A 1 81 ? 10.472 0.813 -17.153 1.00 95.00 81 PHE A N 1
ATOM 587 C CA . PHE A 1 81 ? 9.413 -0.182 -16.991 1.00 95.00 81 PHE A CA 1
ATOM 588 C C . PHE A 1 81 ? 8.022 0.463 -17.071 1.00 95.00 81 PHE A C 1
ATOM 590 O O . PHE A 1 81 ? 7.832 1.617 -16.691 1.00 95.00 81 PHE A O 1
ATOM 597 N N . LYS A 1 82 ? 7.036 -0.305 -17.537 1.00 92.31 82 LYS A N 1
ATOM 598 C CA . LYS A 1 82 ? 5.613 0.051 -17.602 1.00 92.31 82 LYS A CA 1
ATOM 599 C C . LYS A 1 82 ? 4.763 -1.033 -16.942 1.00 92.31 82 LYS A C 1
ATOM 601 O O . LYS A 1 82 ? 5.151 -2.202 -16.932 1.00 92.31 82 LYS A O 1
ATOM 606 N N . LYS A 1 83 ? 3.599 -0.664 -16.400 1.00 90.75 83 LYS A N 1
ATOM 607 C CA . LYS A 1 83 ? 2.626 -1.649 -15.899 1.00 90.75 83 LYS A CA 1
ATOM 608 C C . LYS A 1 83 ? 2.137 -2.508 -17.063 1.00 90.75 83 LYS A C 1
ATOM 610 O O . LYS A 1 83 ? 1.769 -1.976 -18.107 1.00 90.75 83 LYS A O 1
ATOM 615 N N . ALA A 1 84 ? 2.125 -3.827 -16.874 1.00 90.56 84 ALA A N 1
ATOM 616 C CA . ALA A 1 84 ? 1.568 -4.754 -17.860 1.00 90.56 84 ALA A CA 1
ATOM 617 C C . ALA A 1 84 ? 0.031 -4.670 -17.959 1.00 90.56 84 ALA A C 1
ATOM 619 O O . ALA A 1 84 ? -0.542 -5.089 -18.960 1.00 90.56 84 ALA A O 1
ATOM 620 N N . GLY A 1 85 ? -0.625 -4.122 -16.933 1.00 87.75 85 GLY A N 1
ATOM 621 C CA . GLY A 1 85 ? -2.076 -4.036 -16.838 1.00 87.75 85 GLY A CA 1
ATOM 622 C C . GLY A 1 85 ? -2.513 -3.119 -15.699 1.00 87.75 85 GLY A C 1
ATOM 623 O O . GLY A 1 85 ? -2.210 -1.927 -15.701 1.00 87.75 85 GLY A O 1
ATOM 624 N N . ASP A 1 86 ? -3.233 -3.686 -14.735 1.00 81.31 86 ASP A N 1
ATOM 625 C CA . ASP A 1 86 ? -3.784 -2.976 -13.581 1.00 81.31 86 ASP A CA 1
ATOM 626 C C . ASP A 1 86 ? -2.731 -2.609 -12.513 1.00 81.31 86 ASP A C 1
ATOM 628 O O . ASP A 1 86 ? -1.520 -2.769 -12.686 1.00 81.31 86 ASP A O 1
ATOM 632 N N . ILE A 1 87 ? -3.198 -2.094 -11.372 1.00 73.00 87 ILE A N 1
ATOM 633 C CA . ILE A 1 87 ? -2.338 -1.671 -10.263 1.00 73.00 87 ILE A CA 1
ATOM 634 C C . ILE A 1 87 ? -1.553 -2.812 -9.600 1.00 73.00 87 ILE A C 1
ATOM 636 O O . ILE A 1 87 ? -0.499 -2.538 -9.029 1.00 73.00 87 ILE A O 1
ATOM 640 N N . ASN A 1 88 ? -2.020 -4.058 -9.717 1.00 75.12 88 ASN A N 1
ATOM 641 C CA . ASN A 1 88 ? -1.369 -5.244 -9.154 1.00 75.12 88 ASN A CA 1
ATOM 642 C C . ASN A 1 88 ? -0.477 -5.965 -10.177 1.00 75.12 88 ASN A C 1
ATOM 644 O O . ASN A 1 88 ? 0.217 -6.925 -9.840 1.00 75.12 88 ASN A O 1
ATOM 648 N N . SER A 1 89 ? -0.494 -5.517 -11.432 1.00 87.50 89 SER A N 1
ATOM 649 C CA . SER A 1 89 ? 0.265 -6.121 -12.517 1.00 87.50 89 SER A CA 1
ATOM 650 C C . SER A 1 89 ? 1.764 -5.822 -12.397 1.00 87.50 89 SER A C 1
ATOM 652 O O . SER A 1 89 ? 2.155 -4.739 -11.948 1.00 87.50 89 SER A O 1
ATOM 654 N N . PRO A 1 90 ? 2.635 -6.748 -12.841 1.00 90.75 90 PRO A N 1
ATOM 655 C CA . PRO A 1 90 ? 4.074 -6.544 -12.790 1.00 90.75 90 PRO A CA 1
ATOM 656 C C . PRO A 1 90 ? 4.513 -5.375 -13.679 1.00 90.75 90 PRO A C 1
ATOM 658 O O . PRO A 1 90 ? 3.917 -5.082 -14.723 1.00 90.75 90 PRO A O 1
ATOM 661 N N . CYS A 1 91 ? 5.614 -4.746 -13.278 1.00 93.31 91 CYS A N 1
ATOM 662 C CA . CYS A 1 91 ? 6.319 -3.774 -14.098 1.00 93.31 91 CYS A CA 1
ATOM 663 C C . CYS A 1 91 ? 7.222 -4.515 -15.094 1.00 93.31 91 CYS A C 1
ATOM 665 O 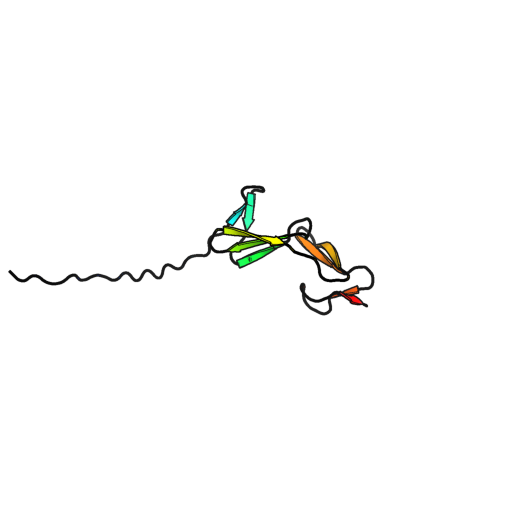O . CYS A 1 91 ? 8.191 -5.178 -14.709 1.00 93.31 91 CYS A O 1
ATOM 667 N N . VAL A 1 92 ? 6.895 -4.401 -16.381 1.00 94.38 92 VAL A N 1
ATOM 668 C CA . VAL A 1 92 ? 7.616 -5.021 -17.502 1.00 94.38 92 VAL A CA 1
ATOM 669 C C . VAL A 1 92 ? 8.402 -3.967 -18.270 1.00 94.38 92 VAL A C 1
ATOM 671 O O . VAL A 1 92 ? 8.042 -2.793 -18.254 1.00 94.38 92 VAL A O 1
ATOM 674 N N . ARG A 1 93 ? 9.497 -4.358 -18.925 1.00 92.62 93 ARG A N 1
ATOM 675 C CA . ARG A 1 93 ? 10.339 -3.417 -19.676 1.00 92.62 93 ARG A CA 1
ATOM 676 C C . ARG A 1 93 ? 9.510 -2.708 -20.759 1.00 92.62 93 ARG A C 1
ATOM 678 O O . ARG A 1 93 ? 8.711 -3.358 -21.436 1.00 92.62 93 ARG A O 1
ATOM 685 N N . ALA A 1 94 ? 9.658 -1.386 -20.844 1.00 83.00 94 ALA A N 1
ATOM 686 C CA . ALA A 1 94 ? 8.876 -0.536 -21.740 1.00 83.00 94 ALA A CA 1
ATOM 687 C C . ALA A 1 94 ? 9.189 -0.787 -23.217 1.00 83.00 94 ALA A C 1
ATOM 689 O O . ALA A 1 94 ? 10.375 -1.021 -23.541 1.00 83.00 94 ALA A O 1
#

Secondary structure (DSSP, 8-state):
------------------PPPEEPTTT--EEPBT-EEE-TTSSEEEEEETTEEEEEE--PPTTEEEEEETTEEEEEEPTTEEESSSTTS-EEE-

Foldseek 3Di:
DDDDDDPPPPPPPPPPLPQDWEQDPVPRDTADAPDWAQDQQSQWIWHRHSRDIDIDGGDAAPQWHWDDDPPGIATDHHPQWDFPDDRNGHTHGD

Organism: NCBI:txid289476

Sequence (94 aa):
MNSFALLVFCATLAVFVAATPCKDASNGRVYQPGVSYLMDDCGSLKACLDGQIFTMPYQCVPNSHCGREGAFPMCVCNAGFKKAGDINSPCVRA